Protein AF-A0A6P7GPQ5-F1 (afdb_monomer_lite)

Structure (mmCIF, N/CA/C/O backbone):
data_AF-A0A6P7GPQ5-F1
#
_entry.id   AF-A0A6P7GPQ5-F1
#
loop_
_atom_site.group_PDB
_atom_site.id
_atom_site.type_symbol
_atom_site.label_atom_id
_atom_site.label_alt_id
_atom_site.label_comp_id
_atom_site.label_asym_id
_atom_site.label_entity_id
_atom_site.label_seq_id
_atom_site.pdbx_PDB_ins_code
_atom_site.Cartn_x
_atom_site.Cartn_y
_atom_site.Cartn_z
_atom_site.occupancy
_atom_site.B_iso_or_equiv
_atom_site.auth_seq_id
_atom_site.auth_comp_id
_atom_site.auth_asym_id
_atom_site.auth_atom_id
_atom_site.pdbx_PDB_model_num
ATOM 1 N N . MET A 1 1 ? -5.075 5.992 -12.379 1.00 32.69 1 MET A N 1
ATOM 2 C CA . MET A 1 1 ? -4.526 7.354 -12.177 1.00 32.69 1 MET A CA 1
ATOM 3 C C . MET A 1 1 ? -3.026 7.364 -11.842 1.00 32.69 1 MET A C 1
ATOM 5 O O . MET A 1 1 ? -2.326 8.206 -12.377 1.00 32.69 1 MET A O 1
ATOM 9 N N . PHE A 1 2 ? -2.490 6.411 -11.061 1.00 32.16 2 PHE A N 1
ATOM 10 C CA . PHE A 1 2 ? -1.039 6.323 -10.779 1.00 32.16 2 PHE A CA 1
ATOM 11 C C . PHE A 1 2 ? -0.153 5.960 -11.990 1.00 32.16 2 PHE A C 1
ATOM 13 O O . PHE A 1 2 ? 0.948 6.486 -12.129 1.00 32.16 2 PHE A O 1
ATOM 20 N N . PHE A 1 3 ? -0.625 5.107 -12.907 1.00 31.16 3 PHE A N 1
ATOM 21 C CA . PHE A 1 3 ? 0.181 4.678 -14.062 1.00 31.16 3 PHE A CA 1
ATOM 22 C C . PHE A 1 3 ? 0.333 5.737 -15.167 1.00 31.16 3 PHE A C 1
ATOM 24 O O . PHE A 1 3 ? 1.285 5.670 -15.941 1.00 31.16 3 PHE A O 1
ATOM 31 N N . THR A 1 4 ? -0.559 6.728 -15.244 1.00 38.88 4 THR A N 1
ATOM 32 C CA . THR A 1 4 ? -0.470 7.806 -16.243 1.00 38.88 4 THR A CA 1
ATOM 33 C C . THR A 1 4 ? 0.559 8.873 -15.863 1.00 38.88 4 THR A C 1
ATOM 35 O O . THR A 1 4 ? 1.265 9.353 -16.743 1.00 38.88 4 THR A O 1
ATOM 38 N N . TYR A 1 5 ? 0.727 9.187 -14.573 1.00 43.25 5 TYR A N 1
ATOM 39 C CA . TYR A 1 5 ? 1.700 10.193 -14.112 1.00 43.25 5 TYR A CA 1
ATOM 40 C C . TYR A 1 5 ? 3.161 9.755 -14.296 1.00 43.25 5 TYR A C 1
ATOM 42 O O . TYR A 1 5 ? 4.020 10.568 -14.633 1.00 43.25 5 TYR A O 1
ATOM 50 N N . PHE A 1 6 ? 3.453 8.460 -14.144 1.00 43.25 6 PHE A N 1
ATOM 51 C CA . PHE A 1 6 ? 4.815 7.936 -14.297 1.00 43.25 6 PHE A CA 1
ATOM 52 C C . PHE A 1 6 ? 5.343 8.045 -15.743 1.00 43.25 6 PHE A C 1
ATOM 54 O O . PHE A 1 6 ? 6.544 8.203 -15.968 1.00 43.25 6 PHE A O 1
ATOM 61 N N . ASN A 1 7 ? 4.437 8.037 -16.727 1.00 44.03 7 ASN A N 1
ATOM 62 C CA . ASN A 1 7 ? 4.752 8.172 -18.153 1.00 44.03 7 ASN A CA 1
ATOM 63 C C . ASN A 1 7 ? 5.297 9.575 -18.508 1.00 44.03 7 ASN A C 1
ATOM 65 O O . ASN A 1 7 ? 5.969 9.738 -19.520 1.00 44.03 7 ASN A O 1
ATOM 69 N N . SER A 1 8 ? 5.084 10.584 -17.651 1.00 51.22 8 SER A N 1
ATOM 70 C CA . SER A 1 8 ? 5.584 11.945 -17.892 1.00 51.22 8 SER A CA 1
ATOM 71 C C . SER A 1 8 ? 7.083 12.125 -17.606 1.00 51.22 8 SER A C 1
ATOM 73 O O . SER A 1 8 ? 7.670 13.074 -18.119 1.00 51.22 8 SER A O 1
ATOM 75 N N . TYR A 1 9 ? 7.711 11.262 -16.795 1.00 57.31 9 TYR A N 1
ATOM 76 C CA . TYR A 1 9 ? 9.117 11.435 -16.377 1.00 57.31 9 TYR A CA 1
ATOM 77 C C . TYR A 1 9 ? 10.084 10.468 -17.057 1.00 57.31 9 TYR A C 1
ATOM 79 O O . TYR A 1 9 ? 11.267 10.774 -17.204 1.00 57.31 9 TYR A O 1
ATOM 87 N N . ILE A 1 10 ? 9.603 9.292 -17.471 1.00 68.12 10 ILE A N 1
ATOM 88 C CA . ILE A 1 10 ? 10.426 8.257 -18.096 1.00 68.12 10 ILE A CA 1
ATOM 89 C C . ILE A 1 10 ? 9.741 7.844 -19.397 1.00 68.12 10 ILE A C 1
ATOM 91 O O . ILE A 1 10 ? 8.758 7.113 -19.379 1.00 68.12 10 ILE A O 1
ATOM 95 N N . VAL A 1 11 ? 10.255 8.324 -20.529 1.00 77.50 11 VAL A N 1
ATOM 96 C CA . VAL A 1 11 ? 9.645 8.112 -21.852 1.00 77.50 11 VAL A CA 1
ATOM 97 C C . VAL A 1 11 ? 10.420 7.047 -22.641 1.00 77.50 11 VAL A C 1
ATOM 99 O O . VAL A 1 11 ? 11.631 6.867 -22.471 1.00 77.50 11 VAL A O 1
ATOM 102 N N . GLY A 1 12 ? 9.719 6.316 -23.511 1.00 80.00 12 GLY A N 1
ATOM 103 C CA . GLY A 1 12 ? 10.317 5.428 -24.514 1.00 80.00 12 GLY A CA 1
ATOM 104 C C . GLY A 1 12 ? 11.028 4.196 -23.939 1.00 80.00 12 GLY A C 1
ATOM 105 O O . GLY A 1 12 ? 10.525 3.509 -23.046 1.00 80.00 12 GLY A O 1
ATOM 106 N N . THR A 1 13 ? 12.213 3.885 -24.471 1.00 79.50 13 THR A N 1
ATOM 107 C CA . THR A 1 13 ? 12.965 2.651 -24.177 1.00 79.50 13 THR A CA 1
ATOM 108 C C . THR A 1 13 ? 13.332 2.510 -22.698 1.00 79.50 13 THR A C 1
ATOM 110 O O . THR A 1 13 ? 13.357 1.400 -22.171 1.00 79.50 13 THR A O 1
ATOM 113 N N . LYS A 1 14 ? 13.548 3.624 -21.986 1.00 80.56 14 LYS A N 1
ATOM 114 C CA . LYS A 1 14 ? 13.852 3.615 -20.545 1.00 80.56 14 LYS A CA 1
ATOM 115 C C . LYS A 1 14 ? 12.674 3.096 -19.717 1.00 80.56 14 LYS A C 1
ATOM 117 O O . LYS A 1 14 ? 12.870 2.241 -18.855 1.00 80.56 14 LYS A O 1
ATOM 122 N N . TRP A 1 15 ? 11.452 3.542 -20.022 1.00 82.31 15 TRP A N 1
ATOM 123 C CA . TRP A 1 15 ? 10.237 3.018 -19.391 1.00 82.31 15 TRP A CA 1
ATOM 124 C C . TRP A 1 15 ? 10.014 1.551 -19.738 1.00 82.31 15 TRP A C 1
ATOM 126 O O . TRP A 1 15 ? 9.749 0.748 -18.846 1.00 82.31 15 TRP A O 1
ATOM 136 N N . LYS A 1 16 ? 10.193 1.182 -21.013 1.00 78.12 16 LYS A N 1
ATOM 137 C CA . LYS A 1 16 ? 10.079 -0.213 -21.460 1.00 78.12 16 LYS A CA 1
ATOM 138 C C . LYS A 1 16 ? 11.024 -1.129 -20.674 1.00 78.12 16 LYS A C 1
ATOM 140 O O . LYS A 1 16 ? 10.591 -2.163 -20.170 1.00 78.12 16 LYS A O 1
ATOM 145 N N . ASN A 1 17 ? 12.279 -0.715 -20.499 1.00 84.44 17 ASN A N 1
ATOM 146 C CA . ASN A 1 17 ? 13.285 -1.473 -19.755 1.00 84.44 17 ASN A CA 1
ATOM 147 C C . ASN A 1 17 ? 12.953 -1.572 -18.261 1.00 84.44 17 ASN A C 1
ATOM 149 O O . ASN A 1 17 ? 13.041 -2.656 -17.686 1.00 84.44 17 ASN A O 1
ATOM 153 N N . LEU A 1 18 ? 12.542 -0.471 -17.627 1.00 83.75 18 LEU A N 1
ATOM 154 C CA . LEU A 1 18 ? 12.142 -0.476 -16.219 1.00 83.75 18 LEU A CA 1
ATOM 155 C C . LEU A 1 18 ? 10.914 -1.366 -15.990 1.00 83.75 18 LEU A C 1
ATOM 157 O O . LEU A 1 18 ? 10.923 -2.224 -15.109 1.00 83.75 18 LEU A O 1
ATOM 161 N N . ARG A 1 19 ? 9.881 -1.228 -16.827 1.00 81.81 19 ARG A N 1
ATOM 162 C CA . ARG A 1 19 ? 8.674 -2.055 -16.759 1.00 81.81 19 ARG A CA 1
ATOM 163 C C . ARG A 1 19 ? 8.998 -3.533 -16.943 1.00 81.81 19 ARG A C 1
ATOM 165 O O . ARG A 1 19 ? 8.469 -4.353 -16.197 1.00 81.81 19 ARG A O 1
ATOM 172 N N . SER A 1 20 ? 9.886 -3.879 -17.876 1.00 83.19 20 SER A N 1
ATOM 173 C CA . SER A 1 20 ? 10.322 -5.265 -18.080 1.00 83.19 20 SER A CA 1
ATOM 174 C C . SER A 1 20 ? 10.970 -5.867 -16.830 1.00 83.19 20 SER A C 1
ATOM 176 O O . SER A 1 20 ? 10.806 -7.057 -16.585 1.00 83.19 20 SER A O 1
ATOM 178 N N . LYS A 1 21 ? 11.673 -5.060 -16.024 1.00 83.12 21 LYS A N 1
ATOM 179 C CA . LYS A 1 21 ? 12.290 -5.501 -14.763 1.00 83.12 21 LYS A CA 1
ATOM 180 C C . LYS A 1 21 ? 11.292 -5.608 -13.607 1.00 83.12 21 LYS A C 1
ATOM 182 O O . LYS A 1 21 ? 11.449 -6.476 -12.760 1.00 83.12 21 LYS A O 1
ATOM 187 N N . LEU A 1 22 ? 10.273 -4.749 -13.570 1.00 80.62 22 LEU A N 1
ATOM 188 C CA . LEU A 1 22 ? 9.273 -4.722 -12.492 1.00 80.62 22 LEU A CA 1
ATOM 189 C C . LEU A 1 22 ? 8.128 -5.724 -12.699 1.00 80.62 22 LEU A C 1
ATOM 191 O O . LEU A 1 22 ? 7.589 -6.246 -11.729 1.00 80.62 22 LEU A O 1
ATOM 195 N N . THR A 1 23 ? 7.759 -6.019 -13.948 1.00 78.25 23 THR A N 1
ATOM 196 C CA . THR A 1 23 ? 6.624 -6.904 -14.284 1.00 78.25 23 THR A CA 1
ATOM 197 C C . THR A 1 23 ? 6.684 -8.283 -13.598 1.00 78.25 23 THR A C 1
ATOM 199 O O . THR A 1 23 ? 5.647 -8.718 -13.096 1.00 78.25 23 THR A O 1
ATOM 202 N N . PRO A 1 24 ? 7.845 -8.963 -13.482 1.00 80.56 24 PRO A N 1
ATOM 203 C CA . PRO A 1 24 ? 7.930 -10.264 -12.809 1.00 80.56 24 PRO A CA 1
ATOM 204 C C . PRO A 1 24 ? 7.507 -10.241 -11.330 1.00 80.56 24 PRO A C 1
ATOM 206 O O . PRO A 1 24 ? 6.965 -11.232 -10.832 1.00 80.56 24 PRO A O 1
ATOM 209 N N . ALA A 1 25 ? 7.704 -9.112 -10.637 1.00 75.56 25 ALA A N 1
ATOM 210 C CA . ALA A 1 25 ? 7.326 -8.945 -9.232 1.00 75.56 25 ALA A CA 1
ATOM 211 C C . ALA A 1 25 ? 5.801 -8.935 -9.019 1.00 75.56 25 ALA A C 1
ATOM 213 O O . ALA A 1 25 ? 5.332 -9.307 -7.948 1.00 75.56 25 ALA A O 1
ATOM 214 N N . TYR A 1 26 ? 5.027 -8.591 -10.052 1.00 75.31 26 TYR A N 1
ATOM 215 C CA . TYR A 1 26 ? 3.559 -8.552 -10.027 1.00 75.31 26 TYR A CA 1
ATOM 216 C C . TYR A 1 26 ? 2.916 -9.756 -10.731 1.00 75.31 26 TYR A C 1
ATOM 218 O O . TYR A 1 26 ? 1.741 -9.718 -11.094 1.00 75.31 26 TYR A O 1
ATOM 226 N N . SER A 1 27 ? 3.673 -10.836 -10.950 1.00 80.62 27 SER A N 1
ATOM 227 C CA . SER A 1 27 ? 3.118 -12.072 -11.505 1.00 80.62 27 SER A CA 1
ATOM 228 C C . SER A 1 27 ? 2.075 -12.693 -10.558 1.00 80.62 27 SER A C 1
ATOM 230 O O . SER A 1 27 ? 2.198 -12.549 -9.338 1.00 80.62 27 SER A O 1
ATOM 232 N N . PRO A 1 28 ? 1.078 -13.442 -11.067 1.00 79.12 28 PRO A N 1
AT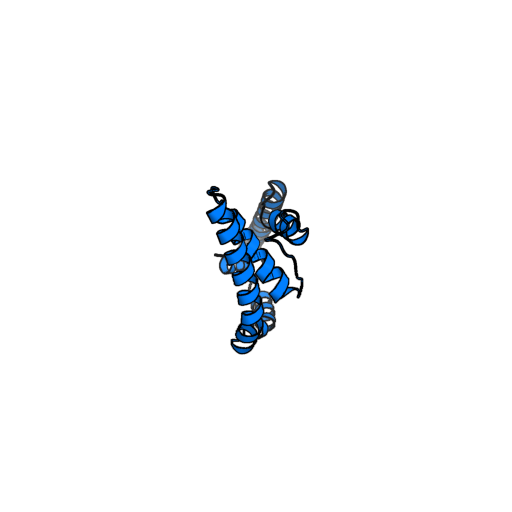OM 233 C CA . PRO A 1 28 ? 0.031 -14.043 -10.234 1.00 79.12 28 PRO A CA 1
ATOM 234 C C . PRO A 1 28 ? 0.569 -14.899 -9.078 1.00 79.12 28 PRO A C 1
ATOM 236 O O . PRO A 1 28 ? 0.028 -14.864 -7.976 1.00 79.12 28 PRO A O 1
ATOM 239 N N . GLY A 1 29 ? 1.675 -15.620 -9.296 1.00 83.06 29 GLY A N 1
ATOM 240 C CA . GLY A 1 29 ? 2.331 -16.407 -8.249 1.00 83.06 29 GLY A CA 1
ATOM 241 C C . GLY A 1 29 ? 2.912 -15.545 -7.122 1.00 83.06 29 GLY A C 1
ATOM 242 O O . GLY A 1 29 ? 2.790 -15.899 -5.952 1.00 83.06 29 GLY A O 1
ATOM 243 N N . LYS A 1 30 ? 3.491 -14.384 -7.453 1.00 81.44 30 LYS A N 1
ATOM 244 C CA . LYS A 1 30 ? 3.992 -13.425 -6.456 1.00 81.44 30 LYS A CA 1
ATOM 245 C C . LYS A 1 30 ? 2.856 -12.691 -5.747 1.00 81.44 30 LYS A C 1
ATOM 247 O O . LYS A 1 30 ? 2.923 -12.529 -4.534 1.00 81.44 30 LYS A O 1
ATOM 252 N N . LEU A 1 31 ? 1.782 -12.340 -6.459 1.00 84.44 31 LEU A N 1
ATOM 253 C CA . LEU A 1 31 ? 0.567 -11.787 -5.849 1.00 84.44 31 LEU A CA 1
ATOM 254 C C . LEU A 1 31 ? -0.041 -12.761 -4.829 1.00 84.44 31 LEU A C 1
ATOM 256 O O . LEU A 1 31 ? -0.382 -12.351 -3.723 1.00 84.44 31 LEU A O 1
ATOM 260 N N . LYS A 1 32 ? -0.103 -14.059 -5.157 1.00 87.88 32 LYS A N 1
ATOM 261 C CA . LYS A 1 32 ? -0.584 -15.097 -4.233 1.00 87.88 32 LYS A CA 1
ATOM 262 C C . LYS A 1 32 ? 0.281 -15.205 -2.975 1.00 87.88 32 LYS A C 1
ATOM 264 O O . LYS A 1 32 ? -0.251 -15.438 -1.898 1.00 87.88 32 LYS A O 1
ATOM 269 N N . TYR A 1 33 ? 1.592 -15.005 -3.097 1.00 86.00 33 TYR A N 1
ATOM 270 C CA . TYR A 1 33 ? 2.492 -14.970 -1.943 1.00 86.00 33 TYR A CA 1
ATOM 271 C C . TYR A 1 33 ? 2.242 -13.743 -1.048 1.00 86.00 33 TYR A C 1
ATOM 273 O O . TYR A 1 33 ? 2.213 -13.869 0.172 1.00 86.00 33 TYR A O 1
ATOM 281 N N . MET A 1 34 ? 1.994 -12.571 -1.644 1.00 87.56 34 MET A N 1
ATOM 282 C CA . MET A 1 34 ? 1.678 -11.338 -0.906 1.00 87.56 34 MET A CA 1
ATOM 283 C C . MET A 1 34 ? 0.282 -11.351 -0.263 1.00 87.56 34 MET A C 1
ATOM 285 O O . MET A 1 34 ? 0.046 -10.616 0.693 1.00 87.56 34 MET A O 1
ATOM 289 N N . PHE A 1 35 ? -0.635 -12.196 -0.746 1.00 88.94 35 PHE A N 1
ATOM 290 C CA . PHE A 1 35 ? -2.005 -12.285 -0.234 1.00 88.94 35 PHE A CA 1
ATOM 291 C C . PHE A 1 35 ? -2.063 -12.532 1.278 1.00 88.94 35 PHE A C 1
ATOM 293 O O . PHE A 1 35 ? -2.840 -11.878 1.962 1.00 88.94 35 PHE A O 1
ATOM 300 N N . GLY A 1 36 ? -1.205 -13.407 1.815 1.00 90.19 36 GLY A N 1
ATOM 301 C CA . GLY A 1 36 ? -1.181 -13.681 3.256 1.00 90.19 36 GLY A CA 1
ATOM 302 C C . GLY A 1 36 ? -0.834 -12.448 4.098 1.00 90.19 36 GLY A C 1
ATOM 303 O O . GLY A 1 36 ? -1.362 -12.272 5.190 1.00 90.19 36 GLY A O 1
ATOM 304 N N . THR A 1 37 ? 0.017 -11.563 3.583 1.00 89.06 37 THR A N 1
ATOM 305 C CA . THR A 1 37 ? 0.348 -10.295 4.243 1.00 89.06 37 THR A CA 1
ATOM 306 C C . THR A 1 37 ? -0.820 -9.313 4.176 1.00 89.06 37 THR A C 1
ATOM 308 O O . THR A 1 37 ? -1.157 -8.688 5.177 1.00 89.06 37 THR A O 1
ATOM 311 N N . ILE A 1 38 ? -1.475 -9.216 3.016 1.00 90.62 38 ILE A N 1
ATOM 312 C CA . ILE A 1 38 ? -2.656 -8.364 2.819 1.00 90.62 38 ILE A CA 1
ATOM 313 C C . ILE A 1 38 ? -3.787 -8.782 3.770 1.00 90.62 38 ILE A C 1
ATOM 315 O O . ILE A 1 38 ? -4.389 -7.933 4.424 1.00 90.62 38 ILE A O 1
ATOM 319 N N . ASP A 1 39 ? -4.032 -10.086 3.886 1.00 93.12 39 ASP A N 1
ATOM 320 C CA . ASP A 1 39 ? -5.053 -10.666 4.759 1.00 93.12 39 ASP A CA 1
ATOM 321 C C . ASP A 1 39 ? -4.788 -10.361 6.244 1.00 93.12 39 ASP A C 1
ATOM 323 O O . ASP A 1 39 ? -5.666 -9.865 6.954 1.00 93.12 39 ASP A O 1
ATOM 327 N N . LYS A 1 40 ? -3.535 -10.513 6.697 1.00 90.62 40 LYS A N 1
ATOM 328 C CA . LYS A 1 40 ? -3.111 -10.115 8.051 1.00 90.62 40 LYS A CA 1
ATOM 329 C C . LYS A 1 40 ? -3.376 -8.633 8.335 1.00 90.62 40 LYS A C 1
ATOM 331 O O . LYS A 1 40 ? -3.952 -8.306 9.374 1.00 90.62 40 LYS A O 1
ATOM 336 N N . CYS A 1 41 ? -3.005 -7.734 7.421 1.00 90.25 41 CYS A N 1
ATOM 337 C CA . CYS A 1 41 ? -3.307 -6.305 7.561 1.00 90.25 41 CYS A CA 1
ATOM 338 C C . CYS A 1 41 ? -4.828 -6.048 7.608 1.00 90.25 41 CYS A C 1
ATOM 340 O O . CYS A 1 41 ? -5.291 -5.181 8.354 1.00 90.25 41 CYS A O 1
ATOM 342 N N . GLY A 1 42 ? -5.618 -6.814 6.846 1.00 91.06 42 GLY A N 1
ATOM 343 C CA . GLY A 1 42 ? -7.081 -6.729 6.818 1.00 91.06 42 GLY A CA 1
ATOM 344 C C . GLY A 1 42 ? -7.731 -7.140 8.141 1.00 91.06 42 GLY A C 1
ATOM 345 O O . GLY A 1 42 ? -8.647 -6.464 8.623 1.00 91.06 42 GLY A O 1
ATOM 346 N N . HIS A 1 43 ? -7.214 -8.187 8.785 1.00 93.19 43 HIS A N 1
ATOM 347 C CA . HIS A 1 43 ? -7.634 -8.575 10.131 1.00 93.19 43 HIS A CA 1
ATOM 348 C C . HIS A 1 43 ? -7.360 -7.472 11.159 1.00 93.19 43 HIS A C 1
ATOM 350 O O . HIS A 1 43 ? -8.248 -7.136 11.945 1.00 93.19 43 HIS A O 1
ATOM 356 N N . THR A 1 44 ? -6.182 -6.844 11.109 1.00 90.50 44 THR A N 1
ATOM 357 C CA . THR A 1 44 ? -5.836 -5.711 11.983 1.00 90.50 44 THR A CA 1
ATOM 358 C C . THR A 1 44 ? -6.782 -4.525 11.781 1.00 90.50 44 THR A C 1
ATOM 360 O O . THR A 1 44 ? -7.268 -3.949 12.755 1.00 90.50 44 THR A O 1
ATOM 363 N N . MET A 1 45 ? -7.108 -4.187 10.528 1.00 91.12 45 MET A N 1
ATOM 364 C CA . MET A 1 45 ? -8.085 -3.137 10.217 1.00 91.12 45 MET A CA 1
ATOM 365 C C . MET A 1 45 ? -9.469 -3.459 10.787 1.00 91.12 45 MET A C 1
ATOM 367 O O . MET A 1 45 ? -10.093 -2.600 11.406 1.00 91.12 45 MET A O 1
ATOM 371 N N . THR A 1 46 ? -9.940 -4.692 10.601 1.00 91.81 46 THR A N 1
ATOM 372 C CA . THR A 1 46 ? -11.262 -5.124 11.077 1.00 91.81 46 THR A CA 1
ATOM 373 C C . THR A 1 46 ? -11.353 -5.045 12.596 1.00 91.81 46 THR A C 1
ATOM 375 O O . THR A 1 46 ? -12.323 -4.504 13.124 1.00 91.81 46 THR A O 1
ATOM 378 N N . LYS A 1 47 ? -10.314 -5.509 13.301 1.00 91.31 47 LYS A N 1
ATOM 379 C CA . LYS A 1 47 ? -10.220 -5.395 14.759 1.00 91.31 47 LYS A CA 1
ATOM 380 C C . LYS A 1 47 ? -10.300 -3.934 15.205 1.00 91.31 47 LYS A C 1
ATOM 382 O O . LYS A 1 47 ? -11.079 -3.611 16.096 1.00 91.31 47 LYS A O 1
ATOM 387 N N . LYS A 1 48 ? -9.558 -3.037 14.546 1.00 88.12 48 LYS A N 1
ATOM 388 C CA . LYS A 1 48 ? -9.563 -1.616 14.910 1.00 88.12 48 LYS A CA 1
ATOM 389 C C . LYS A 1 48 ? -10.914 -0.947 14.660 1.00 88.12 48 LYS A C 1
ATOM 391 O O . LYS A 1 48 ? -11.359 -0.141 15.468 1.00 88.12 48 LYS A O 1
ATOM 396 N N . LEU A 1 49 ? -11.592 -1.306 13.572 1.00 89.56 49 LEU A N 1
ATOM 397 C CA . LEU A 1 49 ? -12.942 -0.816 13.291 1.00 89.56 49 LEU A CA 1
ATOM 398 C C . LEU A 1 49 ? -13.968 -1.320 14.312 1.00 89.56 49 LEU A C 1
ATOM 400 O O . LEU A 1 49 ? -14.836 -0.549 14.707 1.00 89.56 49 LEU A O 1
ATOM 404 N N . GLN A 1 50 ? -13.858 -2.570 14.771 1.00 90.06 50 GLN A N 1
ATOM 405 C CA . GLN A 1 50 ? -14.716 -3.099 15.837 1.00 90.06 50 GLN A CA 1
ATOM 406 C C . GLN A 1 50 ? -14.513 -2.354 17.161 1.00 90.06 50 GLN A C 1
ATOM 408 O O . GLN A 1 50 ? -15.496 -2.008 17.809 1.00 90.06 50 GLN A O 1
ATOM 413 N N . GLU A 1 51 ? -13.263 -2.063 17.539 1.00 88.56 51 GLU A N 1
ATOM 414 C CA . GLU A 1 51 ? -12.949 -1.247 18.722 1.00 88.56 51 GLU A CA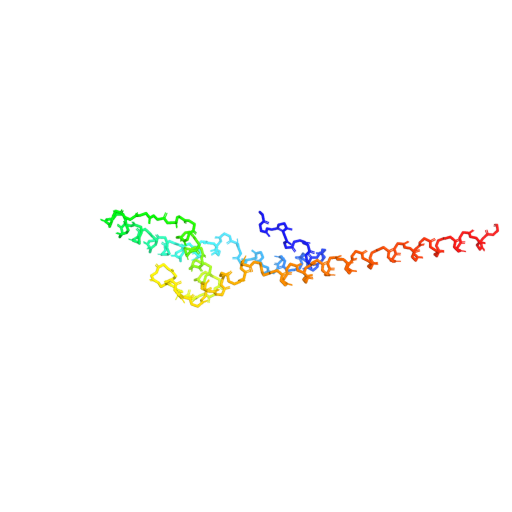 1
ATOM 415 C C . GLU A 1 51 ? -13.643 0.122 18.647 1.00 88.56 51 GLU A C 1
ATOM 417 O O . GLU A 1 51 ? -14.374 0.493 19.562 1.00 88.56 51 GLU A O 1
ATOM 422 N N . ILE A 1 52 ? -13.509 0.829 17.520 1.00 86.81 52 ILE A N 1
ATOM 423 C CA . ILE A 1 52 ? -14.100 2.167 17.367 1.00 86.81 52 ILE A CA 1
ATOM 424 C C . ILE A 1 52 ? -15.636 2.116 17.306 1.00 86.81 52 ILE A C 1
ATOM 426 O O . ILE A 1 52 ? -16.315 2.982 17.861 1.00 86.81 52 ILE A O 1
ATOM 430 N N . ALA A 1 53 ? -16.203 1.090 16.663 1.00 86.50 53 ALA A N 1
ATOM 431 C CA . ALA A 1 53 ? -17.650 0.898 16.599 1.00 86.50 53 ALA A CA 1
ATOM 432 C C . ALA A 1 53 ? -18.260 0.672 17.992 1.00 86.50 53 ALA A C 1
ATOM 434 O O . ALA A 1 53 ? -19.328 1.211 18.291 1.00 86.50 53 ALA A O 1
ATOM 435 N N . ASN A 1 54 ? -17.568 -0.072 18.861 1.00 87.12 54 ASN A N 1
ATOM 436 C CA . ASN A 1 54 ? -17.986 -0.288 20.247 1.00 87.12 54 ASN A CA 1
ATOM 437 C C . ASN A 1 54 ? -17.940 1.005 21.076 1.00 87.12 54 ASN A C 1
ATOM 439 O O . ASN A 1 54 ? -18.776 1.204 21.956 1.00 87.12 54 ASN A O 1
ATOM 443 N N . GLU A 1 55 ? -17.011 1.907 20.760 1.00 86.44 55 GLU A N 1
ATOM 444 C CA . GLU A 1 55 ? -16.877 3.225 21.390 1.00 86.44 55 GLU A CA 1
ATOM 445 C C . GLU A 1 55 ? -17.875 4.270 20.841 1.00 86.44 55 GLU A C 1
ATOM 447 O O . GLU A 1 55 ? -17.888 5.408 21.307 1.00 86.44 55 GLU A O 1
ATOM 452 N N . LYS A 1 56 ? -18.747 3.898 19.883 1.00 72.38 56 LYS A N 1
ATOM 453 C CA . LYS A 1 56 ? -19.679 4.796 19.162 1.00 72.38 56 LYS A CA 1
ATOM 454 C C . LYS A 1 56 ? -18.989 6.032 18.558 1.00 72.38 56 LYS A C 1
ATOM 456 O O . LYS A 1 56 ? -19.597 7.097 18.459 1.00 72.38 56 LYS A O 1
ATOM 461 N N . GLY A 1 57 ? -17.723 5.895 18.165 1.00 74.25 57 GLY A N 1
ATOM 462 C CA . GLY A 1 57 ? -16.932 6.986 17.603 1.00 74.25 57 GLY A CA 1
ATOM 463 C C . GLY A 1 57 ? -17.203 7.219 16.116 1.00 74.25 57 GLY A C 1
ATOM 464 O O . GLY A 1 57 ? -17.476 6.285 15.361 1.00 74.25 57 GLY A O 1
ATOM 465 N N . GLU A 1 58 ? -17.078 8.470 15.675 1.00 79.44 58 GLU A N 1
ATOM 466 C CA . GLU A 1 58 ? -16.962 8.790 14.251 1.00 79.44 58 GLU A CA 1
ATOM 467 C C . GLU A 1 58 ? -15.591 8.346 13.718 1.00 79.44 58 GLU A C 1
ATOM 469 O O . GLU A 1 58 ? -14.568 8.483 14.392 1.00 79.44 58 GLU A O 1
ATOM 474 N N . VAL A 1 59 ? -15.559 7.815 12.491 1.00 81.75 59 VAL A N 1
ATOM 475 C CA . VAL A 1 59 ? -14.329 7.325 11.853 1.00 81.75 59 VAL A CA 1
ATOM 476 C C . VAL A 1 59 ? -14.067 8.075 10.560 1.00 81.75 59 VAL A C 1
ATOM 478 O O . VAL A 1 59 ? -14.863 8.032 9.622 1.00 81.75 59 VAL A O 1
ATOM 481 N N . GLU A 1 60 ? -12.882 8.673 10.452 1.00 85.94 60 GLU A N 1
ATOM 482 C CA . GLU A 1 60 ? -12.391 9.168 9.172 1.00 85.94 60 GLU A CA 1
ATOM 483 C C . GLU A 1 60 ? -11.933 7.985 8.297 1.00 85.94 60 GLU A C 1
ATOM 485 O O . GLU A 1 60 ? -10.809 7.486 8.402 1.00 85.94 60 GLU A O 1
ATOM 490 N N . ILE A 1 61 ? -12.810 7.535 7.394 1.00 86.75 61 ILE A N 1
ATOM 491 C CA . ILE A 1 61 ? -12.552 6.395 6.494 1.00 86.75 61 ILE A CA 1
ATOM 492 C C . ILE A 1 61 ? -11.270 6.603 5.673 1.00 86.75 61 ILE A C 1
ATOM 494 O O . ILE A 1 61 ? -10.498 5.667 5.464 1.00 86.75 61 ILE A O 1
ATOM 498 N N . LYS A 1 62 ? -11.010 7.840 5.232 1.00 85.00 62 LYS A N 1
ATOM 499 C CA . LYS A 1 62 ? -9.811 8.194 4.462 1.00 85.00 62 LYS A CA 1
ATOM 500 C C . LYS A 1 62 ? -8.527 7.901 5.241 1.00 85.00 62 LYS A C 1
ATOM 502 O O . LYS A 1 62 ? -7.586 7.343 4.680 1.00 85.00 62 LYS A O 1
ATOM 507 N N . GLU A 1 63 ? -8.498 8.250 6.521 1.00 84.44 63 GLU A N 1
ATOM 508 C CA . GLU A 1 63 ? -7.348 8.060 7.403 1.00 84.44 63 GLU A CA 1
ATOM 509 C C . GLU A 1 63 ? -7.106 6.568 7.688 1.00 84.44 63 GLU A C 1
ATOM 511 O O . GLU A 1 63 ? -5.964 6.107 7.609 1.00 84.44 63 GLU A O 1
ATOM 516 N N . ILE A 1 64 ? -8.172 5.794 7.931 1.00 88.44 64 ILE A N 1
ATOM 517 C CA . ILE A 1 64 ? -8.107 4.333 8.117 1.00 88.44 64 ILE A CA 1
ATOM 518 C C . ILE A 1 64 ? -7.588 3.639 6.854 1.00 88.44 64 ILE A C 1
ATOM 520 O O . ILE A 1 64 ? -6.630 2.870 6.917 1.00 88.44 64 ILE A O 1
ATOM 524 N N . LEU A 1 65 ? -8.153 3.942 5.684 1.00 87.94 65 LEU A N 1
ATOM 525 C CA . LEU A 1 65 ? -7.704 3.342 4.426 1.00 87.94 65 LEU A CA 1
ATOM 526 C C . LEU A 1 65 ? -6.264 3.737 4.077 1.00 87.94 65 LEU A C 1
ATOM 528 O O . LEU A 1 65 ? -5.507 2.912 3.558 1.00 87.94 65 LEU A O 1
ATOM 532 N N . ALA A 1 66 ? -5.853 4.969 4.391 1.00 86.50 66 ALA A N 1
ATOM 533 C CA . ALA A 1 66 ? -4.470 5.403 4.222 1.00 86.50 66 ALA A CA 1
ATOM 534 C C . ALA A 1 66 ? -3.510 4.607 5.121 1.00 86.50 66 ALA A C 1
ATOM 536 O O . ALA A 1 66 ? -2.459 4.173 4.649 1.00 86.50 66 ALA A O 1
ATOM 537 N N . ARG A 1 67 ? -3.868 4.373 6.393 1.00 86.31 67 ARG A N 1
ATOM 538 C CA . ARG A 1 67 ? -3.098 3.519 7.321 1.00 86.31 67 ARG A CA 1
ATOM 539 C C . ARG A 1 67 ? -2.992 2.089 6.805 1.00 86.31 67 ARG A C 1
ATOM 541 O O . ARG A 1 67 ? -1.884 1.576 6.704 1.00 86.31 67 ARG A O 1
ATOM 548 N N . TYR A 1 68 ? -4.118 1.499 6.405 1.00 89.19 68 TYR A N 1
ATOM 549 C CA . TYR A 1 68 ? -4.170 0.149 5.842 1.00 89.19 68 TYR A CA 1
ATOM 550 C C . TYR A 1 68 ? -3.256 0.001 4.620 1.00 89.19 68 TYR A C 1
ATOM 552 O O . TYR A 1 68 ? -2.401 -0.876 4.574 1.00 89.19 68 TYR A O 1
ATOM 560 N N . THR A 1 69 ? -3.391 0.902 3.646 1.00 88.00 69 THR A N 1
ATOM 561 C CA . THR A 1 69 ? -2.613 0.846 2.400 1.00 88.00 69 THR A CA 1
ATOM 562 C C . THR A 1 69 ? -1.115 1.008 2.666 1.00 88.00 69 THR A C 1
ATOM 564 O O . THR A 1 69 ? -0.296 0.350 2.029 1.00 88.00 69 THR A O 1
ATOM 567 N N . THR A 1 70 ? -0.753 1.858 3.629 1.00 87.50 70 THR A N 1
ATOM 568 C CA . THR A 1 70 ? 0.642 2.081 4.028 1.00 87.50 70 THR A CA 1
ATOM 569 C C . THR A 1 70 ? 1.247 0.830 4.662 1.00 87.50 70 THR A C 1
ATOM 571 O O . THR A 1 70 ? 2.358 0.452 4.305 1.00 87.50 70 THR A O 1
ATOM 574 N N . ASP A 1 71 ? 0.502 0.153 5.536 1.00 88.62 71 ASP A N 1
ATOM 575 C CA . ASP A 1 71 ? 0.932 -1.080 6.203 1.00 88.62 71 ASP A CA 1
ATOM 576 C C . ASP A 1 71 ? 1.076 -2.250 5.214 1.00 88.62 71 ASP A C 1
ATOM 578 O O . ASP A 1 71 ? 2.067 -2.981 5.240 1.00 88.62 71 ASP A O 1
ATOM 582 N N . VAL A 1 72 ? 0.146 -2.360 4.256 1.00 89.06 72 VAL A N 1
ATOM 583 C CA . VAL A 1 72 ? 0.214 -3.346 3.167 1.00 89.06 72 VAL A CA 1
ATOM 584 C C . VAL A 1 72 ? 1.448 -3.122 2.295 1.00 89.06 72 VAL A C 1
ATOM 586 O O . VAL A 1 72 ? 2.154 -4.079 1.982 1.00 89.06 72 VAL A O 1
ATOM 589 N N . ILE A 1 73 ? 1.737 -1.877 1.902 1.00 87.88 73 ILE A N 1
ATOM 590 C CA . ILE A 1 73 ? 2.918 -1.558 1.087 1.00 87.88 73 ILE A CA 1
ATOM 591 C C . ILE A 1 73 ? 4.206 -1.772 1.890 1.00 87.88 73 ILE A C 1
ATOM 593 O O . ILE A 1 73 ? 5.136 -2.381 1.365 1.00 87.88 73 ILE A O 1
ATOM 597 N N . GLY A 1 74 ? 4.258 -1.322 3.148 1.00 87.00 74 GLY A N 1
ATOM 598 C CA . GLY A 1 74 ? 5.394 -1.540 4.051 1.00 87.00 74 GLY A CA 1
ATOM 599 C C . GLY A 1 74 ? 5.738 -3.023 4.172 1.00 87.00 74 GLY A C 1
ATOM 600 O O . GLY A 1 74 ? 6.872 -3.435 3.918 1.00 87.00 74 GLY A O 1
ATOM 601 N N . SER A 1 75 ? 4.719 -3.843 4.414 1.00 88.31 75 SER A N 1
ATOM 602 C CA . SER A 1 75 ? 4.890 -5.278 4.617 1.00 88.31 75 SER A CA 1
ATOM 603 C C . SER A 1 75 ? 5.174 -6.033 3.312 1.00 88.31 75 SER A C 1
ATOM 605 O O . SER A 1 75 ? 6.045 -6.897 3.275 1.00 88.31 75 SER A O 1
ATOM 607 N N . CYS A 1 76 ? 4.480 -5.718 2.211 1.00 85.69 76 CYS A N 1
ATOM 608 C CA . CYS A 1 76 ? 4.639 -6.448 0.946 1.00 85.69 76 CYS A CA 1
ATOM 609 C C . CYS A 1 76 ? 5.877 -6.020 0.148 1.00 85.69 76 CYS A C 1
ATOM 611 O O . CYS A 1 76 ? 6.528 -6.867 -0.460 1.00 85.69 76 CYS A O 1
ATOM 613 N N . ALA A 1 77 ? 6.183 -4.719 0.102 1.00 83.00 77 ALA A N 1
ATOM 614 C CA . ALA A 1 77 ? 7.266 -4.189 -0.726 1.00 83.00 77 ALA A CA 1
ATOM 615 C C . ALA A 1 77 ? 8.604 -4.121 0.019 1.00 83.00 77 ALA A C 1
ATOM 617 O O . ALA A 1 77 ? 9.645 -4.332 -0.600 1.00 83.00 77 ALA A O 1
ATOM 618 N N . PHE A 1 78 ? 8.579 -3.839 1.326 1.00 83.69 78 PHE A N 1
ATOM 619 C CA . PHE A 1 78 ? 9.788 -3.636 2.132 1.00 83.69 78 PHE A CA 1
ATOM 620 C C . PHE A 1 78 ? 10.001 -4.713 3.201 1.00 83.69 78 PHE A C 1
ATOM 622 O O . PHE A 1 78 ? 11.075 -4.758 3.793 1.00 83.69 78 PHE A O 1
ATOM 629 N N . GLY A 1 79 ? 9.019 -5.594 3.435 1.00 83.88 79 GLY A N 1
ATOM 630 C CA . GLY A 1 79 ? 9.097 -6.603 4.494 1.00 83.88 79 GLY A CA 1
ATOM 631 C C . GLY A 1 79 ? 9.079 -6.000 5.901 1.00 83.88 79 GLY A C 1
ATOM 632 O O . GLY A 1 79 ? 9.601 -6.615 6.825 1.00 83.88 79 GLY A O 1
ATOM 633 N N . LEU A 1 80 ? 8.532 -4.789 6.051 1.00 84.38 80 LEU A N 1
ATOM 634 C CA . LEU A 1 80 ? 8.484 -4.054 7.312 1.00 84.38 80 LEU A CA 1
ATOM 635 C C . LEU A 1 80 ? 7.102 -4.171 7.950 1.00 84.38 80 LEU A C 1
ATOM 637 O O . LEU A 1 80 ? 6.098 -3.863 7.312 1.00 84.38 80 LEU A O 1
ATOM 641 N N . GLU A 1 81 ? 7.062 -4.537 9.228 1.00 82.75 81 GLU A N 1
ATOM 642 C CA . GLU A 1 81 ? 5.844 -4.485 10.038 1.00 82.75 81 GLU A CA 1
ATOM 643 C C . GLU A 1 81 ? 5.703 -3.074 10.629 1.00 82.75 81 GLU A C 1
ATOM 645 O O . GLU A 1 81 ? 6.286 -2.740 11.657 1.00 82.75 81 GLU A O 1
ATOM 650 N N . CYS A 1 82 ? 4.985 -2.197 9.921 1.00 77.31 82 CYS A N 1
ATOM 651 C CA . CYS A 1 82 ? 4.885 -0.780 10.281 1.00 77.31 82 CYS A CA 1
ATOM 652 C C . CYS A 1 82 ? 3.795 -0.487 11.322 1.00 77.31 82 CYS A C 1
ATOM 654 O O . CYS A 1 82 ? 3.779 0.608 11.878 1.00 77.31 82 CYS A O 1
ATOM 656 N N . HIS A 1 83 ? 2.855 -1.415 11.533 1.00 83.00 83 HIS A N 1
ATOM 657 C CA . HIS A 1 83 ? 1.765 -1.331 12.512 1.00 83.00 83 HIS A CA 1
ATOM 658 C C . HIS A 1 83 ? 1.012 0.014 12.512 1.00 83.00 83 HIS A C 1
ATOM 660 O O . HIS A 1 83 ? 0.517 0.478 13.542 1.00 83.00 83 HIS A O 1
ATOM 666 N N . CYS A 1 84 ? 0.853 0.613 11.328 1.00 81.62 84 CYS A N 1
ATOM 667 C CA . CYS 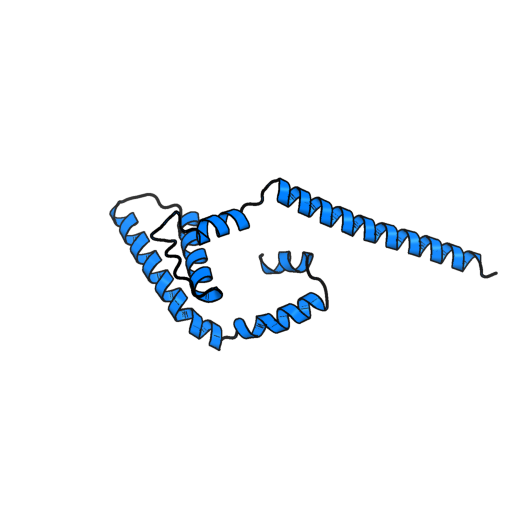A 1 84 ? 0.306 1.963 11.130 1.00 81.62 84 CYS A CA 1
ATOM 668 C C . CYS A 1 84 ? -1.154 2.138 11.591 1.00 81.62 84 CYS A C 1
ATOM 670 O O . CYS A 1 84 ? -1.668 3.256 11.635 1.00 81.62 84 CYS A O 1
ATOM 672 N N . MET A 1 85 ? -1.857 1.035 11.862 1.00 80.12 85 MET A N 1
ATOM 673 C CA . MET A 1 85 ? -3.211 1.049 12.421 1.00 80.12 85 MET A CA 1
ATOM 674 C C . MET A 1 85 ? -3.237 1.272 13.929 1.00 80.12 85 MET A C 1
ATOM 676 O O . MET A 1 85 ? -4.166 1.907 14.429 1.00 80.12 85 MET A O 1
ATOM 680 N N . THR A 1 86 ? -2.236 0.752 14.634 1.00 78.19 86 THR A N 1
ATOM 681 C CA . THR A 1 86 ? -2.133 0.839 16.092 1.00 78.19 86 THR A CA 1
ATOM 682 C C . THR A 1 86 ? -1.354 2.083 16.495 1.00 78.19 86 THR A C 1
ATOM 684 O O . THR A 1 86 ? -1.750 2.758 17.439 1.00 78.19 86 THR A O 1
ATOM 687 N N . ASP A 1 87 ? -0.300 2.410 15.743 1.00 79.81 87 ASP A N 1
ATOM 688 C CA . ASP A 1 87 ? 0.528 3.593 15.958 1.00 79.81 87 ASP A CA 1
ATOM 689 C C . ASP A 1 87 ? 0.255 4.670 14.884 1.00 79.81 87 ASP A C 1
ATOM 691 O O . ASP A 1 87 ? 0.612 4.492 13.711 1.00 79.81 87 ASP A O 1
ATOM 695 N N . PRO A 1 88 ? -0.390 5.798 15.247 1.00 69.56 88 PRO A N 1
ATOM 696 C CA . PRO A 1 88 ? -0.624 6.919 14.341 1.00 69.56 88 PRO A CA 1
ATOM 697 C C . PRO A 1 88 ? 0.661 7.592 13.835 1.00 69.56 88 PRO A C 1
ATOM 699 O O . PRO A 1 88 ? 0.625 8.148 12.731 1.00 69.56 88 PRO A O 1
ATOM 702 N N . GLU A 1 89 ? 1.744 7.523 14.620 1.00 70.44 89 GLU A N 1
ATOM 703 C CA . GLU A 1 89 ? 3.021 8.229 14.433 1.00 70.44 89 GLU A CA 1
ATOM 704 C C . GLU A 1 89 ? 4.112 7.342 13.815 1.00 70.44 89 GLU A C 1
ATOM 706 O O . GLU A 1 89 ? 5.274 7.743 13.744 1.00 70.44 89 GLU A O 1
ATOM 711 N N . ALA A 1 90 ? 3.746 6.161 13.304 1.00 77.44 90 ALA A N 1
ATOM 712 C CA . ALA A 1 90 ? 4.681 5.269 12.630 1.00 77.44 90 ALA A CA 1
ATOM 713 C C . ALA A 1 90 ? 5.503 6.037 11.573 1.00 77.44 90 ALA A C 1
ATOM 715 O O . ALA A 1 90 ? 4.945 6.640 10.649 1.00 77.44 90 ALA A O 1
ATOM 716 N N . GLU A 1 91 ? 6.837 6.006 11.675 1.00 77.19 91 GLU A N 1
ATOM 717 C CA . GLU A 1 91 ? 7.720 6.822 10.826 1.00 77.19 91 GLU A CA 1
ATOM 718 C C . GLU A 1 91 ? 7.457 6.598 9.334 1.00 77.19 91 GLU A C 1
ATOM 720 O O . GLU A 1 91 ? 7.387 7.548 8.554 1.00 77.19 91 GLU A O 1
ATOM 725 N N . PHE A 1 92 ? 7.216 5.346 8.937 1.00 78.25 92 PHE A N 1
ATOM 726 C CA . PHE A 1 92 ? 6.902 4.991 7.555 1.00 78.25 92 PHE A CA 1
ATOM 727 C C . PHE A 1 92 ? 5.641 5.703 7.042 1.00 78.25 92 PHE A C 1
ATOM 729 O O . PHE A 1 92 ? 5.565 6.122 5.885 1.00 78.25 92 PHE A O 1
ATOM 736 N N . ARG A 1 93 ? 4.668 5.930 7.925 1.00 78.31 93 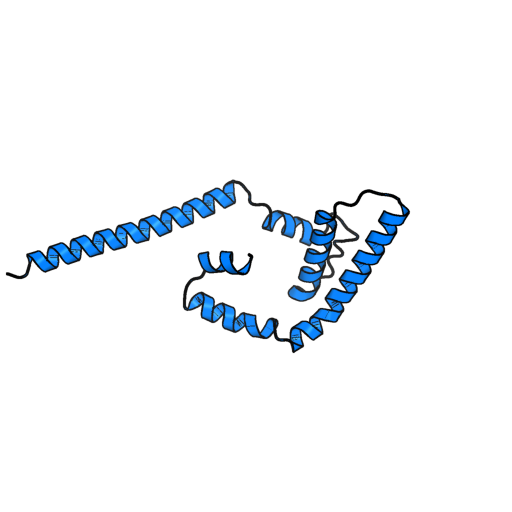ARG A N 1
ATOM 737 C CA . ARG A 1 93 ? 3.443 6.659 7.625 1.00 78.31 93 ARG A CA 1
ATOM 738 C C . ARG A 1 93 ? 3.643 8.162 7.556 1.00 78.31 93 ARG A C 1
ATOM 740 O O . ARG A 1 93 ? 3.060 8.801 6.680 1.00 78.31 93 ARG A O 1
ATOM 747 N N . LEU A 1 94 ? 4.467 8.727 8.433 1.00 82.25 94 LEU A N 1
ATOM 748 C CA . LEU A 1 94 ? 4.847 10.139 8.361 1.00 82.25 94 LEU A CA 1
ATOM 749 C C . LEU A 1 94 ? 5.607 10.429 7.062 1.00 82.25 94 LEU A C 1
ATOM 751 O O . LEU A 1 94 ? 5.301 11.402 6.370 1.00 82.25 94 LEU A O 1
ATOM 755 N N . MET A 1 95 ? 6.533 9.548 6.677 1.00 79.12 95 MET A N 1
ATOM 756 C CA . MET A 1 95 ? 7.247 9.644 5.402 1.00 79.12 95 MET A CA 1
ATOM 757 C C . MET A 1 95 ? 6.307 9.449 4.210 1.00 79.12 95 MET A C 1
ATOM 759 O O . MET A 1 95 ? 6.379 10.216 3.253 1.00 79.12 95 MET A O 1
ATOM 763 N N . GLY A 1 96 ? 5.373 8.496 4.286 1.00 75.25 96 GLY A N 1
ATOM 764 C CA . GLY A 1 96 ? 4.323 8.316 3.285 1.00 75.25 96 GLY A CA 1
ATOM 765 C C . GLY A 1 96 ? 3.472 9.576 3.114 1.00 75.25 96 GLY A C 1
ATOM 766 O O . GLY A 1 96 ? 3.305 10.058 1.996 1.00 75.25 96 GLY A O 1
ATOM 767 N N . LYS A 1 97 ? 3.003 10.178 4.215 1.00 77.56 97 LYS A N 1
ATOM 76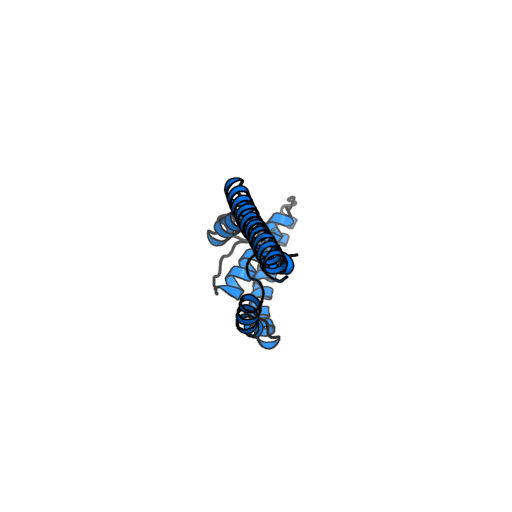8 C CA . LYS A 1 97 ? 2.279 11.458 4.186 1.00 77.56 97 LYS A CA 1
ATOM 769 C C . LYS A 1 97 ? 3.115 12.545 3.513 1.00 77.56 97 LYS A C 1
ATOM 771 O O . LYS A 1 97 ? 2.603 13.165 2.590 1.00 77.56 97 LYS A O 1
ATOM 776 N N . ARG A 1 98 ? 4.393 12.710 3.881 1.00 75.62 98 ARG A N 1
ATOM 777 C CA . ARG A 1 98 ? 5.305 13.683 3.244 1.00 75.62 98 ARG A CA 1
ATOM 778 C C . ARG A 1 98 ? 5.485 13.442 1.744 1.00 75.62 98 ARG A C 1
ATOM 780 O O . ARG A 1 98 ? 5.516 14.400 0.983 1.00 75.62 98 ARG A O 1
ATOM 787 N N . ALA A 1 99 ? 5.575 12.183 1.316 1.00 70.06 99 ALA A N 1
ATOM 788 C CA . ALA A 1 99 ? 5.718 11.824 -0.093 1.00 70.06 99 ALA A CA 1
ATOM 789 C C . ALA A 1 99 ? 4.457 12.132 -0.922 1.00 70.06 99 ALA A C 1
ATOM 791 O O . ALA A 1 99 ? 4.563 12.428 -2.112 1.00 70.06 99 ALA A O 1
ATOM 792 N N . PHE A 1 100 ? 3.270 12.069 -0.308 1.00 65.12 100 PHE A N 1
ATOM 793 C CA . PHE A 1 100 ? 1.994 12.358 -0.972 1.00 65.12 100 PHE A CA 1
ATOM 794 C C . PHE A 1 100 ? 1.504 13.802 -0.787 1.00 65.12 100 PHE A C 1
ATOM 796 O O . PHE A 1 100 ? 0.685 14.268 -1.581 1.00 65.12 100 PHE A O 1
ATOM 803 N N . THR A 1 101 ? 1.992 14.538 0.212 1.00 64.44 101 THR A N 1
ATOM 804 C CA . THR A 1 101 ? 1.738 15.976 0.348 1.00 64.44 101 THR A CA 1
ATOM 805 C C . THR A 1 101 ? 2.610 16.741 -0.638 1.00 64.44 101 THR A C 1
ATOM 807 O O . THR A 1 101 ? 3.824 16.812 -0.475 1.00 64.44 101 THR A O 1
ATOM 810 N N . GLN A 1 102 ? 1.999 17.332 -1.666 1.00 54.69 102 GLN A N 1
ATOM 811 C CA . GLN A 1 102 ? 2.721 18.209 -2.583 1.00 54.69 102 GLN A CA 1
ATOM 812 C C . GLN A 1 102 ? 3.019 19.537 -1.888 1.00 54.69 102 GLN A C 1
ATOM 814 O O . GLN A 1 102 ? 2.126 20.360 -1.688 1.00 54.69 102 GLN A O 1
ATOM 819 N N . THR A 1 103 ? 4.278 19.759 -1.520 1.00 57.56 103 THR A N 1
ATOM 820 C CA . THR A 1 103 ? 4.720 21.069 -1.041 1.00 57.56 103 THR A CA 1
ATOM 821 C C . THR A 1 103 ? 4.707 22.051 -2.213 1.00 57.56 103 THR A C 1
ATOM 823 O O . THR A 1 103 ? 5.062 21.691 -3.337 1.00 57.56 103 THR A O 1
ATOM 826 N N . VAL A 1 104 ? 4.364 23.321 -1.976 1.00 61.16 104 VAL A N 1
ATOM 827 C CA . VAL A 1 104 ? 4.351 24.368 -3.022 1.00 61.16 104 VAL A CA 1
ATOM 828 C C . VAL A 1 104 ? 5.706 24.458 -3.748 1.00 61.16 104 VAL A C 1
ATOM 830 O O . VAL A 1 104 ? 5.760 24.666 -4.958 1.00 61.16 104 VAL A O 1
ATOM 833 N N . GLY A 1 105 ? 6.809 24.203 -3.034 1.00 62.38 105 GLY A N 1
ATOM 834 C CA . GLY A 1 105 ? 8.154 24.129 -3.611 1.00 62.38 105 GLY A CA 1
ATOM 835 C C . GLY A 1 105 ? 8.376 22.951 -4.572 1.00 62.38 105 GLY A C 1
ATOM 836 O O . GLY A 1 105 ? 9.124 23.095 -5.539 1.00 62.38 105 GLY A O 1
ATOM 837 N N . ASP A 1 106 ? 7.710 21.814 -4.363 1.00 61.50 106 ASP A N 1
ATOM 838 C CA . ASP A 1 106 ? 7.803 20.641 -5.243 1.00 61.50 106 ASP A CA 1
ATOM 839 C C . ASP A 1 106 ? 6.994 20.853 -6.524 1.00 61.50 106 ASP A C 1
ATOM 841 O O . ASP A 1 106 ? 7.456 20.518 -7.617 1.00 61.50 106 ASP A O 1
ATOM 845 N N . VAL A 1 107 ? 5.842 21.523 -6.413 1.00 64.06 107 VAL A N 1
ATOM 846 C CA . VAL A 1 107 ? 5.066 21.994 -7.570 1.00 64.06 107 VAL A CA 1
ATOM 847 C C . VAL A 1 107 ? 5.885 22.996 -8.388 1.00 64.06 107 VAL A C 1
ATOM 849 O O . VAL A 1 107 ? 5.970 22.867 -9.608 1.00 64.06 107 VAL A O 1
ATOM 852 N N . LEU A 1 108 ? 6.569 23.944 -7.738 1.00 66.44 108 LEU A N 1
ATOM 853 C CA . LEU A 1 108 ? 7.407 24.935 -8.420 1.00 66.44 108 LEU A CA 1
ATOM 854 C C . LEU A 1 108 ? 8.595 24.288 -9.155 1.00 66.44 108 LEU A C 1
ATOM 856 O O . LEU A 1 108 ? 8.908 24.663 -10.287 1.00 66.44 108 LEU A O 1
ATOM 860 N N . LYS A 1 109 ? 9.235 23.276 -8.549 1.00 66.25 109 LYS A N 1
ATOM 861 C CA . LYS A 1 109 ? 10.286 22.474 -9.200 1.00 66.25 109 LYS A CA 1
ATOM 862 C C . LYS A 1 109 ? 9.743 21.692 -10.394 1.00 66.25 109 LYS A C 1
ATOM 864 O O . LYS A 1 109 ? 10.387 21.689 -11.443 1.00 66.25 109 LYS A O 1
ATOM 869 N N . MET A 1 110 ? 8.564 21.075 -10.269 1.00 62.31 110 MET A N 1
ATOM 870 C CA . MET A 1 110 ? 7.913 20.389 -11.390 1.00 62.31 110 MET A CA 1
ATOM 871 C C . MET A 1 110 ? 7.620 21.344 -12.548 1.00 62.31 110 MET A C 1
ATOM 873 O O . MET A 1 110 ? 7.975 21.038 -13.685 1.00 62.31 110 MET A O 1
ATOM 877 N N . VAL A 1 111 ? 7.045 22.519 -12.272 1.00 72.31 111 VAL A N 1
ATOM 878 C CA . VAL A 1 111 ? 6.765 23.536 -13.299 1.00 72.31 111 VAL A CA 1
ATOM 879 C C . VAL A 1 111 ? 8.060 23.990 -13.971 1.00 72.31 111 VAL A C 1
ATOM 881 O O . VAL A 1 111 ? 8.113 24.066 -15.194 1.00 72.31 111 VAL A O 1
ATOM 884 N N . LYS A 1 112 ? 9.141 24.204 -13.211 1.00 69.69 112 LYS A N 1
ATOM 885 C CA . LYS A 1 112 ? 10.442 24.606 -13.768 1.00 69.69 112 LYS A CA 1
ATOM 886 C C . LYS A 1 112 ? 11.035 23.549 -14.707 1.00 69.69 112 LYS A C 1
ATOM 888 O O . LYS A 1 112 ? 11.556 23.907 -15.759 1.00 69.69 112 LYS A O 1
ATOM 893 N N . ILE A 1 113 ? 10.926 22.262 -14.367 1.00 73.94 113 ILE A N 1
ATOM 894 C CA . ILE A 1 113 ? 11.385 21.150 -15.219 1.00 73.94 113 ILE A CA 1
ATOM 895 C C . ILE A 1 113 ? 10.553 21.065 -16.504 1.00 73.94 113 ILE A C 1
ATOM 897 O O . ILE A 1 113 ? 11.113 20.881 -17.585 1.00 73.94 113 ILE A O 1
ATOM 901 N N . ILE A 1 114 ? 9.232 21.228 -16.401 1.00 71.94 114 ILE A N 1
ATOM 902 C CA . ILE A 1 114 ? 8.323 21.192 -17.554 1.00 71.94 114 ILE A CA 1
ATOM 903 C C . ILE A 1 114 ? 8.591 22.380 -18.484 1.00 71.94 114 ILE A C 1
ATOM 905 O O . ILE A 1 114 ? 8.757 22.182 -19.684 1.00 71.94 114 ILE A O 1
ATOM 909 N N . VAL A 1 115 ? 8.713 23.594 -17.939 1.00 76.69 115 VAL A N 1
ATOM 910 C CA . VAL A 1 115 ? 9.028 24.808 -18.710 1.00 76.69 115 VAL A CA 1
ATOM 911 C C . VAL A 1 115 ? 10.400 24.696 -19.378 1.00 76.69 115 VAL A C 1
ATOM 913 O O . VAL A 1 115 ? 10.534 25.030 -20.551 1.00 76.69 115 VAL A O 1
ATOM 916 N N . HIS A 1 116 ? 11.407 24.168 -18.679 1.00 75.00 116 HIS A N 1
ATOM 917 C CA . HIS A 1 116 ? 12.744 23.962 -19.239 1.00 75.00 116 HIS A CA 1
ATOM 918 C C . HIS A 1 116 ? 12.749 22.936 -20.385 1.00 75.00 116 HIS A C 1
ATOM 920 O O . HIS A 1 116 ? 13.340 23.187 -21.434 1.00 75.00 116 HIS A O 1
ATOM 926 N N . ASN A 1 117 ? 12.058 21.801 -20.228 1.00 66.06 117 ASN A N 1
ATOM 927 C CA . ASN A 1 117 ? 11.931 20.808 -21.301 1.00 66.06 117 ASN A CA 1
ATOM 928 C C . ASN A 1 117 ? 11.127 21.335 -22.499 1.00 66.06 117 ASN A C 1
ATOM 930 O O . ASN A 1 117 ? 11.474 21.039 -23.641 1.00 66.06 117 ASN A O 1
ATOM 934 N N . LEU A 1 118 ? 10.087 22.141 -22.259 1.00 68.25 118 LEU A N 1
ATOM 935 C CA . LEU A 1 118 ? 9.313 22.769 -23.329 1.00 68.25 118 LEU A CA 1
ATOM 936 C C . LEU A 1 118 ? 10.163 23.790 -24.104 1.00 68.25 118 LEU A C 1
ATOM 938 O O . LEU A 1 118 ? 10.128 23.786 -25.331 1.00 68.25 118 LEU A O 1
ATOM 942 N N . ALA A 1 119 ? 10.977 24.591 -23.405 1.00 66.69 119 ALA A N 1
ATOM 943 C CA . ALA A 1 119 ? 11.907 25.551 -24.005 1.00 66.69 119 ALA A CA 1
ATOM 944 C C . ALA A 1 119 ? 12.994 24.872 -24.862 1.00 66.69 119 ALA A C 1
ATOM 946 O O . ALA A 1 119 ? 13.314 25.346 -25.950 1.00 66.69 119 ALA A O 1
ATOM 947 N N . LEU A 1 120 ? 13.526 23.728 -24.419 1.00 61.00 120 LEU A N 1
ATOM 948 C CA . LEU A 1 120 ? 14.449 22.909 -25.218 1.00 61.00 120 LEU A CA 1
ATOM 949 C C . LEU A 1 120 ? 13.792 22.378 -26.500 1.00 61.00 120 LEU A C 1
ATOM 951 O O . LEU A 1 120 ? 14.428 22.360 -27.554 1.00 61.00 120 LEU A O 1
ATOM 955 N N . SER A 1 121 ? 12.516 21.991 -26.434 1.00 61.91 121 SER A N 1
ATOM 956 C CA . SER A 1 121 ? 11.774 21.522 -27.607 1.00 61.91 121 SER A CA 1
ATOM 957 C C . SER A 1 121 ? 11.503 22.644 -28.616 1.00 61.91 121 SER A C 1
ATOM 959 O O . SER A 1 121 ? 11.610 22.409 -29.819 1.00 61.91 121 SER A O 1
ATOM 961 N N . THR A 1 122 ? 11.175 23.860 -28.167 1.00 62.25 122 THR A N 1
ATOM 962 C CA . THR A 1 122 ? 10.938 25.004 -29.066 1.00 62.25 122 THR A CA 1
ATOM 963 C C . THR A 1 122 ? 12.222 25.530 -29.696 1.00 62.25 122 THR A C 1
ATOM 965 O O . THR A 1 122 ? 12.211 25.827 -30.889 1.00 62.25 122 THR A O 1
ATOM 968 N N . VAL A 1 123 ? 13.338 25.582 -28.958 1.00 67.56 123 VAL A N 1
ATOM 969 C CA . VAL A 1 123 ? 14.653 25.948 -29.522 1.00 67.56 123 VAL A CA 1
ATOM 970 C C . VAL A 1 123 ? 15.109 24.919 -30.564 1.00 67.56 123 VAL A C 1
ATOM 972 O O . VAL A 1 123 ? 15.603 25.302 -31.624 1.00 67.56 123 VAL A O 1
ATOM 975 N N . GLY A 1 124 ? 14.869 23.624 -30.321 1.00 59.81 124 GLY A N 1
ATOM 976 C CA . GLY A 1 124 ? 15.125 22.564 -31.301 1.00 59.81 124 GLY A CA 1
ATOM 977 C C . GLY A 1 124 ? 14.334 22.741 -32.604 1.00 59.81 124 GLY A C 1
ATOM 978 O O . GLY A 1 124 ? 14.913 22.665 -33.688 1.00 59.81 124 GLY A O 1
ATOM 979 N N . CYS A 1 125 ? 13.035 23.052 -32.518 1.00 59.06 125 CYS A N 1
ATOM 980 C CA . CYS A 1 125 ? 12.204 23.340 -33.695 1.00 59.06 125 CYS A CA 1
ATOM 981 C C . CYS A 1 125 ? 12.634 24.622 -34.431 1.00 59.06 125 CYS A C 1
ATOM 983 O O . CYS A 1 125 ? 12.602 24.664 -35.663 1.00 59.06 125 CYS A O 1
ATOM 985 N N . PHE A 1 126 ? 13.075 25.654 -33.703 1.00 65.81 126 PHE A N 1
ATOM 986 C CA . PHE A 1 126 ? 13.552 26.906 -34.297 1.00 65.81 126 PHE A CA 1
ATOM 987 C C . PHE A 1 126 ? 14.852 26.704 -35.083 1.00 65.81 126 PHE A C 1
ATOM 989 O O . PHE A 1 126 ? 14.950 27.136 -36.229 1.00 65.81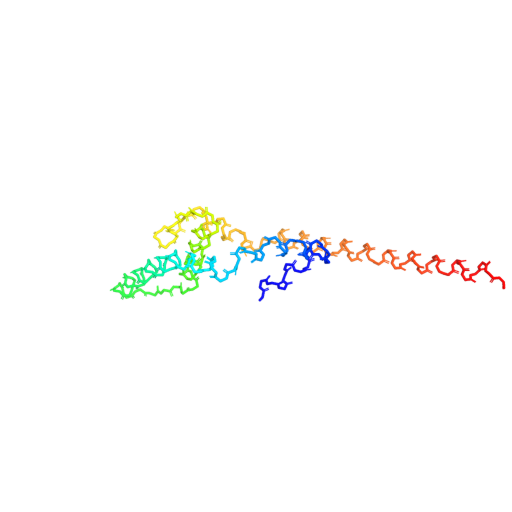 126 PHE A O 1
ATOM 996 N N . LEU A 1 127 ? 15.823 25.983 -34.513 1.00 64.38 127 LEU A N 1
ATOM 997 C CA . LEU A 1 127 ? 17.075 25.657 -35.201 1.00 64.38 127 LEU A CA 1
ATOM 998 C C . LEU A 1 127 ? 16.839 24.767 -36.427 1.00 64.38 127 LEU A C 1
ATOM 1000 O O . LEU A 1 127 ? 17.434 25.014 -37.472 1.00 64.38 127 LEU A O 1
ATOM 1004 N N . ALA A 1 128 ? 15.927 23.792 -36.346 1.00 61.78 128 ALA A N 1
ATOM 1005 C CA . ALA A 1 128 ? 15.557 22.963 -37.495 1.00 61.78 128 ALA A CA 1
ATOM 1006 C C . ALA A 1 128 ? 14.942 23.793 -38.637 1.00 61.78 128 ALA A C 1
ATOM 1008 O O . ALA A 1 128 ? 15.296 23.600 -39.798 1.00 61.78 128 ALA A O 1
ATOM 1009 N N . THR A 1 129 ? 14.085 24.766 -38.312 1.00 64.19 129 THR A N 1
ATOM 1010 C CA . THR A 1 129 ? 13.467 25.671 -39.300 1.00 64.19 129 THR A CA 1
ATOM 1011 C C . THR A 1 129 ? 14.490 26.614 -39.943 1.00 64.19 129 THR A C 1
ATOM 1013 O O . THR A 1 129 ? 14.433 26.858 -41.149 1.00 64.19 129 THR A O 1
ATOM 1016 N N . ILE A 1 130 ? 15.459 27.107 -39.162 1.00 71.19 130 ILE A N 1
ATOM 1017 C CA . ILE A 1 130 ? 16.544 27.967 -39.657 1.00 71.19 130 ILE A CA 1
ATOM 1018 C C . ILE A 1 130 ? 17.470 27.180 -40.590 1.00 71.19 130 ILE A C 1
ATOM 1020 O O . ILE A 1 130 ? 17.757 27.646 -41.689 1.00 71.19 130 ILE A O 1
ATOM 1024 N N . VAL A 1 131 ? 17.892 25.971 -40.201 1.00 70.19 131 VAL A N 1
ATOM 1025 C CA . VAL A 1 131 ? 18.758 25.116 -41.031 1.00 70.19 131 VAL A CA 1
ATOM 1026 C C . VAL A 1 131 ? 18.052 24.711 -42.324 1.00 70.19 131 VAL A C 1
ATOM 1028 O O . VAL A 1 131 ? 18.667 24.763 -43.384 1.00 70.19 131 VAL A O 1
ATOM 1031 N N . PHE A 1 132 ? 16.760 24.375 -42.267 1.00 63.28 132 PHE A N 1
ATOM 1032 C CA . PHE A 1 132 ? 15.975 24.028 -43.455 1.00 63.28 132 PHE A CA 1
ATOM 1033 C C . PHE A 1 132 ? 15.815 25.223 -44.409 1.00 63.28 132 PHE A C 1
ATOM 1035 O O . PHE A 1 132 ? 15.995 25.073 -45.613 1.00 63.28 132 PHE A O 1
ATOM 1042 N N . SER A 1 133 ? 15.577 26.426 -43.876 1.00 67.56 133 SER A N 1
ATOM 1043 C CA . SER A 1 133 ? 15.524 27.662 -44.674 1.00 67.56 133 SER A CA 1
ATOM 1044 C C . SER A 1 133 ? 16.872 27.995 -45.328 1.00 67.56 133 SER A C 1
ATOM 1046 O O . SER A 1 133 ? 16.910 28.364 -46.499 1.00 67.56 133 SER A O 1
ATOM 1048 N N . PHE A 1 134 ? 17.988 27.813 -44.611 1.00 64.81 134 PHE A N 1
ATOM 1049 C CA . PHE A 1 134 ? 19.339 28.020 -45.150 1.00 64.81 134 PHE A CA 1
ATOM 1050 C C . PHE A 1 134 ? 19.718 26.998 -46.232 1.00 64.81 134 PHE A C 1
ATOM 1052 O O . PHE A 1 134 ? 20.371 27.357 -47.212 1.00 64.81 134 PHE A O 1
ATOM 1059 N N . LEU A 1 135 ? 19.295 25.738 -46.084 1.00 60.00 135 LEU A N 1
ATOM 1060 C CA . LEU A 1 135 ? 19.541 24.681 -47.071 1.00 60.00 135 LEU A CA 1
ATOM 1061 C C . LEU A 1 135 ? 18.738 24.899 -48.359 1.00 60.00 135 LEU A C 1
ATOM 1063 O O . LEU A 1 135 ? 19.277 24.709 -49.444 1.00 60.00 135 LEU A O 1
ATOM 1067 N N . VAL A 1 136 ? 17.485 25.347 -48.247 1.00 61.19 136 VAL A N 1
ATOM 1068 C CA . VAL A 1 136 ? 16.619 25.646 -49.401 1.00 61.19 136 VAL A CA 1
ATOM 1069 C C . VAL A 1 136 ? 17.078 26.902 -50.157 1.00 61.19 136 VAL A C 1
ATOM 1071 O O . VAL A 1 136 ? 16.951 26.949 -51.372 1.00 61.19 136 VAL A O 1
ATOM 1074 N N . LEU A 1 137 ? 17.674 27.890 -49.479 1.00 55.66 137 LEU A N 1
ATOM 1075 C CA . LEU A 1 137 ? 18.249 29.091 -50.112 1.00 55.66 137 LEU A CA 1
ATOM 1076 C C . LEU A 1 137 ? 19.642 28.876 -50.738 1.00 55.66 137 LEU A C 1
ATOM 1078 O O . LEU A 1 137 ? 20.135 29.766 -51.426 1.00 55.66 137 LEU A O 1
ATOM 1082 N N . SER A 1 138 ? 20.283 27.725 -50.501 1.00 51.16 138 SER A N 1
ATOM 1083 C CA . SER A 1 138 ? 21.632 27.414 -51.008 1.00 51.16 138 SER A CA 1
ATOM 1084 C C . SER A 1 138 ? 21.641 26.511 -52.251 1.00 51.16 138 SER A C 1
ATOM 1086 O O . SER A 1 138 ? 22.715 26.212 -52.770 1.00 51.16 138 SER A O 1
ATOM 1088 N N . PHE A 1 139 ? 20.474 26.077 -52.735 1.00 46.47 139 PHE A N 1
ATOM 1089 C CA . PHE A 1 139 ? 20.333 25.356 -54.001 1.00 46.47 139 PHE A CA 1
ATOM 1090 C C . PHE A 1 139 ? 19.665 26.279 -55.040 1.00 46.47 139 PHE A C 1
ATOM 1092 O O . PHE A 1 139 ? 18.554 26.737 -54.773 1.00 46.47 139 PHE A O 1
ATOM 1099 N N . PRO A 1 140 ? 20.331 26.600 -56.168 1.00 54.06 140 PRO A N 1
ATOM 1100 C CA . PRO A 1 140 ? 19.746 27.384 -57.258 1.00 54.06 140 PRO A CA 1
ATOM 1101 C C . PRO A 1 140 ? 18.717 26.596 -58.080 1.00 54.06 140 PRO A C 1
ATOM 1103 O O . PRO A 1 140 ? 18.815 25.347 -58.130 1.00 54.06 140 PRO A O 1
#

Radius of gyration: 24.24 Å; chains: 1; bounding box: 41×46×79 Å

Organism: NCBI:txid50390

pLDDT: mean 75.01, std 13.8, range [31.16, 93.19]

Secondary structure (DSSP, 8-state):
-HHHHHTTTS-THHHHHHHHHHGGGGSHHHHHHHHHHHHHHHHHHHHHHHHHHHTT----HHHHHHHHHHHHHIIIII-----TTT-TT-HHHHHHHHHHS--HHHHHHHHHHHHHHHHHHHHHHHHHHHHHHHHHTT--

InterPro domains:
  IPR001128 Cytochrome P450 [PF00067] (12-103)
  IPR002402 Cytochrome P450, E-class, group II [PR00464] (12-32)
  IPR002402 Cytochrome P450, E-class, group II [PR00464] (67-85)
  IPR036396 Cytochrome P450 superfamily [G3DSA:1.10.630.10] (3-134)
  IPR036396 Cytochrome P450 superfamily [SSF48264] (11-106)
  IPR050476 Insect Cytochrome P450 Detoxification [PTHR24292] (10-109)

Sequence (140 aa):
MFFTYFNSYIVGTKWKNLRSKLTPAYSPGKLKYMFGTIDKCGHTMTKKLQEIANEKGEVEIKEILARYTTDVIGSCAFGLECHCMTDPEAEFRLMGKRAFTQTVGDVLKMVKIIVHNLALSTVGCFLATIVFSFLVLSFP

Foldseek 3Di:
DVVVVVCVPQDDPRVVVVCVVCVVCPPPVNVVVLVVQLVVLVVLLVVLVVVCVVVVDDDDPVLSVLLSVLQSCCCSVVVDRQVCSVDVVRVSSVVVCVVPDDDPVNVVVVVVVVVVVVVVVVVVVVVVVVVVVVVVVPDD